Protein AF-A0A844IHV3-F1 (afdb_monomer_lite)

Radius of gyration: 14.12 Å; chains: 1; bounding box: 29×37×35 Å

pLDDT: mean 82.73, std 11.34, range [53.12, 95.5]

Foldseek 3Di:
DDFDADDDPDQQNDWDWDDPDPQKTWTWGSDADPVRFIKTWFFQLVCAVPDPPDLGTDIDGDDPDQRRIWHWDDPDPQWTWTWGSRADPVRFIKTWFFQPVPPPPDHGDSGTDIDGDDPDPRRIDHDDDD

Sequence (130 aa):
MARVGPCRSIQEQQFRQIDDGNGYYRFELKATPPSGVKQCFDIDGTKIGIIANANMARVGPCRPIQEQQFRQINDGNGYYRFELKATPPSGVKQCFDIDGTKIGIIPNANMARVGPCRSIQEQQFKMNPQ

Structure (mmCIF, N/CA/C/O backbone):
data_AF-A0A844IHV3-F1
#
_entry.id   AF-A0A844IHV3-F1
#
loop_
_atom_site.group_PDB
_atom_site.id
_atom_site.type_symbol
_atom_site.label_atom_id
_atom_site.label_alt_id
_atom_site.label_comp_id
_atom_site.label_asym_id
_atom_site.label_entity_id
_atom_site.label_seq_id
_atom_site.pdbx_PDB_ins_code
_atom_site.Cartn_x
_atom_site.Cartn_y
_atom_site.Cartn_z
_atom_site.occupancy
_atom_site.B_iso_or_equiv
_atom_site.auth_seq_id
_atom_site.auth_comp_id
_atom_site.auth_asym_id
_atom_site.auth_atom_id
_atom_site.pdbx_PDB_model_num
ATOM 1 N N . MET A 1 1 ? 8.107 10.598 10.463 1.00 53.12 1 MET A N 1
ATOM 2 C CA . MET A 1 1 ? 8.668 9.340 9.920 1.00 53.12 1 MET A CA 1
ATOM 3 C C . MET A 1 1 ? 7.922 8.185 10.568 1.00 53.12 1 MET A C 1
ATOM 5 O O . MET A 1 1 ? 7.665 8.276 11.765 1.00 53.12 1 MET A O 1
ATOM 9 N N . ALA A 1 2 ? 7.510 7.177 9.795 1.00 59.47 2 ALA A N 1
ATOM 10 C CA . ALA A 1 2 ? 6.771 6.023 10.312 1.00 59.47 2 ALA A CA 1
ATOM 11 C C . ALA A 1 2 ? 7.715 5.007 10.986 1.00 59.47 2 ALA A C 1
ATOM 13 O O . ALA A 1 2 ? 8.771 4.670 10.447 1.00 59.47 2 ALA A O 1
ATOM 14 N N . ARG A 1 3 ? 7.331 4.528 12.173 1.00 65.81 3 ARG A N 1
ATOM 15 C CA . ARG A 1 3 ? 8.100 3.582 12.996 1.00 65.81 3 ARG A CA 1
ATOM 16 C C . ARG A 1 3 ? 7.348 2.261 13.090 1.00 65.81 3 ARG A C 1
ATOM 18 O O . ARG A 1 3 ? 6.126 2.275 13.213 1.00 65.81 3 ARG A O 1
ATOM 25 N N . VAL A 1 4 ? 8.073 1.145 13.070 1.00 69.00 4 VAL A N 1
ATOM 26 C CA . VAL A 1 4 ? 7.494 -0.185 13.308 1.0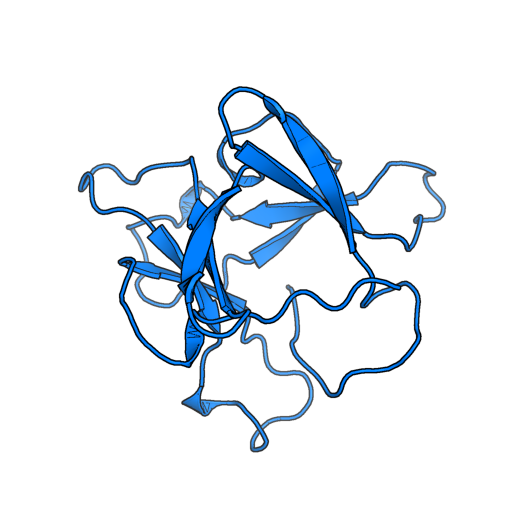0 69.00 4 VAL A CA 1
ATOM 27 C C . VAL A 1 4 ? 7.857 -0.610 14.728 1.00 69.00 4 VAL A C 1
ATOM 29 O O . VAL A 1 4 ? 9.001 -0.481 15.157 1.00 69.00 4 VAL A O 1
ATOM 32 N N . GLY A 1 5 ? 6.865 -1.069 15.481 1.00 71.38 5 GLY A N 1
ATOM 33 C CA . GLY A 1 5 ? 7.017 -1.535 16.855 1.00 71.38 5 GLY A CA 1
ATOM 34 C C . GLY A 1 5 ? 6.084 -2.713 17.126 1.00 71.38 5 GLY A C 1
ATOM 35 O O . GLY A 1 5 ? 5.337 -3.110 16.230 1.00 71.38 5 GLY A O 1
ATOM 36 N N . PRO A 1 6 ? 6.106 -3.283 18.342 1.00 77.94 6 PRO A N 1
ATOM 37 C CA . PRO A 1 6 ? 5.189 -4.358 18.696 1.00 77.94 6 PRO A CA 1
ATOM 38 C C . PRO A 1 6 ? 3.737 -3.910 18.500 1.00 77.94 6 PRO A C 1
ATOM 40 O O . PRO A 1 6 ? 3.392 -2.758 18.791 1.00 77.94 6 PRO A O 1
ATOM 43 N N . CYS A 1 7 ? 2.905 -4.838 18.023 1.00 80.25 7 CYS A N 1
ATOM 44 C CA . CYS A 1 7 ? 1.474 -4.612 17.874 1.00 80.25 7 CYS A CA 1
ATOM 45 C C . CYS A 1 7 ? 0.854 -4.333 19.246 1.00 80.25 7 CYS A C 1
ATOM 47 O O . CYS A 1 7 ? 1.015 -5.100 20.195 1.00 80.25 7 CYS A O 1
ATOM 49 N N . ARG A 1 8 ? 0.139 -3.220 19.338 1.00 83.00 8 ARG A N 1
ATOM 50 C CA . ARG A 1 8 ? -0.645 -2.770 20.481 1.00 83.00 8 ARG A CA 1
ATOM 51 C C . ARG A 1 8 ? -2.032 -2.419 19.961 1.00 83.00 8 ARG A C 1
ATOM 53 O O . ARG A 1 8 ? -2.170 -1.880 18.865 1.00 83.00 8 ARG A O 1
ATOM 60 N N . SER A 1 9 ? -3.064 -2.661 20.759 1.00 84.44 9 SER A N 1
ATOM 61 C CA . SER A 1 9 ? -4.449 -2.320 20.405 1.00 84.44 9 SER A CA 1
ATOM 62 C C . SER A 1 9 ? -4.739 -0.816 20.560 1.00 84.44 9 SER A C 1
ATOM 64 O O . SER A 1 9 ? -5.708 -0.436 21.207 1.00 84.44 9 SER A O 1
ATOM 66 N N . ILE A 1 10 ? -3.890 0.040 19.982 1.00 86.44 10 ILE A N 1
ATOM 67 C CA . ILE A 1 10 ? -3.994 1.508 20.009 1.00 86.44 10 ILE A CA 1
ATOM 68 C C . ILE A 1 10 ? -4.363 2.053 18.625 1.00 86.44 10 ILE A C 1
ATOM 70 O O . ILE A 1 10 ? -4.068 1.429 17.605 1.00 86.44 10 ILE A O 1
ATOM 74 N N . GLN A 1 11 ? -5.014 3.216 18.573 1.00 86.62 11 GLN A N 1
ATOM 75 C CA . GLN A 1 11 ? -5.578 3.759 17.330 1.00 86.62 11 GLN A CA 1
ATOM 76 C C . GLN A 1 11 ? -4.503 4.156 16.305 1.00 86.62 11 GLN A C 1
ATOM 78 O O . GLN A 1 11 ? -4.751 4.123 15.103 1.00 86.62 11 GLN A O 1
ATOM 83 N N . GLU A 1 12 ? -3.298 4.488 16.761 1.00 84.19 12 GLU A N 1
ATOM 84 C CA . GLU A 1 12 ? -2.151 4.899 15.947 1.00 84.19 12 GLU A CA 1
ATOM 85 C C . GLU A 1 12 ? -1.494 3.734 15.188 1.00 84.19 12 GLU A C 1
ATOM 87 O O . GLU A 1 12 ? -0.620 3.955 14.353 1.00 84.19 12 GLU A O 1
ATOM 92 N N . GLN A 1 13 ? -1.896 2.494 15.476 1.00 83.50 13 GLN A N 1
ATOM 93 C CA . GLN A 1 13 ? -1.452 1.291 14.762 1.00 83.50 13 GLN A CA 1
ATOM 94 C C . GLN A 1 13 ? -2.584 0.636 13.959 1.00 83.50 13 GLN A C 1
ATOM 96 O O . GLN A 1 13 ? -2.407 -0.443 13.397 1.00 83.50 13 GLN A O 1
ATOM 101 N N . GLN A 1 14 ? -3.755 1.271 13.921 1.00 88.69 14 GLN A N 1
ATOM 102 C CA . GLN A 1 14 ? -4.947 0.747 13.271 1.00 88.69 14 GLN A CA 1
ATOM 103 C C . GLN A 1 14 ? -5.222 1.551 12.011 1.00 88.69 14 GLN A C 1
ATOM 105 O O . GLN A 1 14 ? -5.283 2.781 12.046 1.00 88.69 14 GLN A O 1
ATOM 110 N N . PHE A 1 15 ? -5.413 0.841 10.905 1.00 89.75 15 PHE A N 1
ATOM 111 C CA . PHE A 1 15 ? -5.677 1.440 9.608 1.00 89.75 15 PHE A CA 1
ATOM 112 C C . PHE A 1 15 ? -6.989 0.910 9.049 1.00 89.75 15 PHE A C 1
ATOM 114 O O . PHE A 1 15 ? -7.282 -0.282 9.135 1.00 89.75 15 PHE A O 1
ATOM 121 N N . ARG A 1 16 ? -7.763 1.805 8.447 1.00 91.88 16 ARG A N 1
ATOM 122 C CA . ARG A 1 16 ? -8.900 1.474 7.603 1.00 91.88 16 ARG A CA 1
ATOM 123 C C . ARG A 1 16 ? -8.451 1.508 6.149 1.00 91.88 16 ARG A C 1
ATOM 125 O O . ARG A 1 16 ? -7.853 2.482 5.697 1.00 91.88 16 ARG A O 1
ATOM 132 N N . GLN A 1 17 ? -8.797 0.467 5.405 1.00 92.75 17 GLN A N 1
ATOM 133 C CA . GLN A 1 17 ? -8.630 0.448 3.958 1.00 92.75 17 GLN A CA 1
ATOM 134 C C . GLN A 1 17 ? -9.754 1.255 3.294 1.00 92.75 17 GLN A C 1
ATOM 136 O O . GLN A 1 17 ? -10.931 1.100 3.625 1.00 92.75 17 GLN A O 1
ATOM 141 N N . ILE A 1 18 ? -9.384 2.144 2.380 1.00 94.38 18 ILE A N 1
ATOM 142 C CA . ILE A 1 18 ? -10.293 2.927 1.545 1.00 94.38 18 ILE A CA 1
ATOM 143 C C . ILE A 1 18 ? -10.085 2.461 0.111 1.00 94.38 18 ILE A C 1
ATOM 145 O O . ILE A 1 18 ? -8.971 2.556 -0.398 1.00 94.38 18 ILE A O 1
ATOM 149 N N . ASP A 1 19 ? -11.139 1.953 -0.519 1.00 94.19 19 ASP A N 1
ATOM 150 C CA . ASP A 1 19 ? -11.132 1.610 -1.941 1.00 94.19 19 ASP A CA 1
ATOM 151 C C . ASP A 1 19 ? -11.159 2.888 -2.789 1.00 94.19 19 ASP A C 1
ATOM 153 O O . ASP A 1 19 ? -12.048 3.727 -2.634 1.00 94.19 19 ASP A O 1
ATOM 157 N N . ASP A 1 20 ? -10.162 3.040 -3.660 1.00 90.69 20 ASP A N 1
ATOM 158 C CA . ASP A 1 20 ? -10.062 4.134 -4.633 1.00 90.69 20 ASP A CA 1
ATOM 159 C C . ASP A 1 20 ? -10.448 3.693 -6.055 1.00 90.69 20 ASP A C 1
ATOM 161 O O . ASP A 1 20 ? -10.299 4.455 -7.017 1.00 90.69 20 ASP A O 1
ATOM 165 N N . GLY A 1 21 ? -10.932 2.461 -6.204 1.00 89.88 21 GLY A N 1
ATOM 166 C CA . GLY A 1 21 ? -11.264 1.841 -7.474 1.00 89.88 21 GLY A CA 1
ATOM 167 C C . GLY A 1 21 ? -10.049 1.253 -8.193 1.00 89.88 21 GLY A C 1
ATOM 168 O O . GLY A 1 21 ? -8.884 1.483 -7.855 1.00 89.88 21 GLY A O 1
ATOM 169 N N . ASN A 1 22 ? -10.327 0.466 -9.235 1.00 88.38 22 ASN A N 1
ATOM 170 C CA . ASN A 1 22 ? -9.318 -0.194 -10.078 1.00 88.38 22 ASN A CA 1
ATOM 171 C C . ASN A 1 22 ? -8.324 -1.083 -9.299 1.00 88.38 22 ASN A C 1
ATOM 173 O O . ASN A 1 22 ? -7.189 -1.276 -9.733 1.00 88.38 22 ASN A O 1
ATOM 177 N N . GLY A 1 23 ? -8.740 -1.618 -8.146 1.00 90.50 23 GLY A N 1
ATOM 178 C CA . GLY A 1 23 ? -7.912 -2.483 -7.302 1.00 90.50 23 GLY A CA 1
ATOM 179 C C . GLY A 1 23 ? -6.829 -1.753 -6.501 1.00 90.50 23 GLY A C 1
ATOM 180 O O . GLY A 1 23 ? -5.889 -2.404 -6.039 1.00 90.50 23 GLY A O 1
ATOM 181 N N . TYR A 1 24 ? -6.942 -0.429 -6.351 1.00 94.38 24 TYR A N 1
ATOM 182 C CA . TYR A 1 24 ? -6.058 0.382 -5.518 1.00 94.38 24 TYR A CA 1
ATOM 183 C C . TYR A 1 24 ? -6.750 0.827 -4.238 1.00 94.38 24 TYR A C 1
ATOM 185 O O . TYR A 1 24 ? -7.935 1.152 -4.228 1.00 94.38 24 TYR A O 1
ATOM 193 N N . TYR A 1 25 ? -5.962 0.910 -3.174 1.00 95.31 25 TYR A N 1
ATOM 194 C CA . TYR A 1 25 ? -6.441 1.268 -1.855 1.00 95.31 25 TYR A CA 1
ATOM 195 C C . TYR A 1 25 ? -5.547 2.303 -1.186 1.00 95.31 25 TYR A C 1
ATOM 197 O O . TYR A 1 25 ? -4.326 2.293 -1.359 1.00 95.31 25 TYR A O 1
ATOM 205 N N . ARG A 1 26 ? -6.159 3.154 -0.366 1.00 94.75 26 ARG A N 1
ATOM 206 C CA . ARG A 1 26 ? -5.480 4.002 0.621 1.00 94.75 26 ARG A CA 1
ATOM 207 C C . ARG A 1 26 ? -5.642 3.409 2.012 1.00 94.75 26 ARG A C 1
ATOM 209 O O . ARG A 1 26 ? -6.675 2.820 2.325 1.00 94.75 26 ARG A O 1
ATOM 216 N N . PHE A 1 27 ? -4.647 3.615 2.867 1.00 93.12 27 PHE A N 1
ATOM 217 C CA . PHE A 1 27 ? -4.699 3.208 4.272 1.00 93.12 27 PHE A CA 1
ATOM 218 C C . PHE A 1 27 ? -4.855 4.445 5.154 1.00 93.12 27 PHE A C 1
ATOM 220 O O . PHE A 1 27 ? -3.890 5.173 5.384 1.00 93.12 27 PHE A O 1
ATOM 227 N N . GLU A 1 28 ? -6.076 4.694 5.624 1.00 92.56 28 GLU A N 1
ATOM 228 C CA . GLU A 1 28 ? -6.403 5.774 6.557 1.00 92.56 28 GLU A CA 1
ATOM 229 C C . GLU A 1 28 ? -6.100 5.337 7.989 1.00 92.56 28 GLU A C 1
ATOM 231 O O . GLU A 1 28 ? -6.538 4.280 8.434 1.00 92.56 28 GLU A O 1
ATOM 236 N N . LEU A 1 29 ? -5.372 6.160 8.732 1.00 90.62 29 LEU A N 1
ATOM 237 C CA . LEU A 1 29 ? -5.128 5.968 10.150 1.00 90.62 29 LEU A CA 1
ATOM 238 C C . LEU A 1 29 ? -6.431 6.165 10.936 1.00 90.62 29 LEU A C 1
ATOM 240 O O . LEU A 1 29 ? -7.124 7.169 10.768 1.00 90.62 29 LEU A O 1
ATOM 244 N N . LYS A 1 30 ? -6.744 5.236 11.843 1.00 88.44 30 LYS A N 1
ATOM 245 C CA . LYS A 1 30 ? -7.925 5.347 12.710 1.00 88.44 30 LYS A CA 1
ATOM 246 C C . LYS A 1 30 ? -7.817 6.536 13.666 1.00 88.44 30 LYS A C 1
ATOM 248 O O . LYS A 1 30 ? -8.816 7.212 13.921 1.00 88.44 30 LYS A O 1
ATOM 253 N N . ALA A 1 31 ? -6.615 6.799 14.182 1.00 86.31 31 ALA A N 1
ATOM 254 C CA . ALA A 1 31 ? -6.349 7.973 15.002 1.00 86.31 31 ALA A CA 1
ATOM 255 C C . ALA A 1 31 ? -6.655 9.255 14.212 1.00 86.31 31 ALA A C 1
ATOM 257 O O . ALA A 1 31 ? -6.141 9.473 13.115 1.00 86.31 31 ALA A O 1
ATOM 258 N N . THR A 1 32 ? -7.497 10.115 14.785 1.00 82.44 32 THR A N 1
ATOM 259 C CA . THR A 1 32 ? -7.853 11.404 14.185 1.00 82.44 32 THR A CA 1
ATOM 260 C C . THR A 1 32 ? -7.093 12.515 14.915 1.00 82.44 32 THR A C 1
ATOM 262 O O . THR A 1 32 ? -7.234 12.634 16.132 1.00 82.44 32 THR A O 1
ATOM 265 N N . PRO A 1 33 ? -6.271 13.320 14.219 1.00 82.19 33 PRO A N 1
ATOM 266 C CA . PRO A 1 33 ? -5.558 14.427 14.848 1.00 82.19 33 PRO A CA 1
ATOM 267 C C . PRO A 1 33 ? -6.530 15.536 15.293 1.00 82.19 33 PRO A C 1
ATOM 269 O O . PRO A 1 33 ? -7.634 15.626 14.753 1.00 82.19 33 PRO A O 1
ATOM 272 N N . PRO A 1 34 ? -6.112 16.450 16.195 1.00 84.31 34 PRO A N 1
ATOM 273 C CA . PRO A 1 34 ? -6.951 17.564 16.655 1.00 84.31 34 PRO A CA 1
ATOM 274 C C . PRO A 1 34 ? -7.480 18.466 15.533 1.00 84.31 34 PRO A C 1
ATOM 276 O O . PRO A 1 34 ? -8.529 19.080 15.675 1.00 84.31 34 PRO A O 1
ATOM 279 N N . SER A 1 35 ? -6.779 18.526 14.398 1.00 87.06 35 SER A N 1
ATOM 280 C CA . SER A 1 35 ? -7.220 19.268 13.213 1.00 87.06 35 SER A CA 1
ATOM 281 C C . SER A 1 35 ? -8.444 18.659 12.516 1.00 87.06 35 SER A C 1
ATOM 283 O O . SER A 1 35 ? -8.971 19.269 11.592 1.00 87.06 35 SER A O 1
ATOM 285 N N . GLY A 1 36 ? -8.860 17.439 12.878 1.00 87.44 36 GLY A N 1
ATOM 286 C CA . GLY A 1 36 ? -9.961 16.704 12.245 1.00 87.44 36 GLY A CA 1
ATOM 287 C C . GLY A 1 36 ? -9.639 16.140 10.854 1.00 87.44 36 GLY A C 1
ATOM 288 O O . GLY A 1 36 ? -10.398 15.330 10.322 1.00 87.44 36 GLY A O 1
ATOM 289 N N . VAL A 1 37 ? -8.502 16.519 10.263 1.00 89.19 37 VAL A N 1
ATOM 290 C CA . VAL A 1 37 ? -8.092 16.084 8.924 1.00 89.19 37 VAL A CA 1
ATOM 291 C C . VAL A 1 37 ? -7.687 14.614 8.951 1.00 89.19 37 VAL A C 1
ATOM 293 O O . VAL A 1 37 ? -6.732 14.244 9.637 1.00 89.19 37 VAL A O 1
ATOM 296 N N . LYS A 1 38 ? -8.366 13.785 8.149 1.00 92.00 38 LYS A N 1
ATOM 297 C CA . LYS A 1 38 ? -8.031 12.367 7.989 1.00 92.00 38 LYS A CA 1
ATOM 298 C C . LYS A 1 38 ? -6.616 12.187 7.461 1.00 92.00 38 LYS A C 1
ATOM 300 O O . LYS A 1 38 ? -6.170 12.900 6.559 1.00 92.00 38 LYS A O 1
ATOM 305 N N . GLN A 1 39 ? -5.919 11.240 8.067 1.00 91.69 39 GLN A N 1
ATOM 306 C CA . GLN A 1 39 ? -4.512 10.987 7.835 1.00 91.69 39 GLN A CA 1
ATOM 307 C C . GLN A 1 39 ? -4.352 9.637 7.149 1.00 91.69 39 GLN A C 1
ATOM 309 O O . GLN A 1 39 ? -4.887 8.646 7.627 1.00 91.69 39 GLN A O 1
ATOM 314 N N . CYS A 1 40 ? -3.620 9.596 6.047 1.00 91.19 40 CYS A N 1
ATOM 315 C CA . CYS A 1 40 ? -3.338 8.387 5.295 1.00 91.19 40 CYS A CA 1
ATOM 316 C C . CYS A 1 40 ? -1.845 8.097 5.298 1.00 91.19 40 CYS 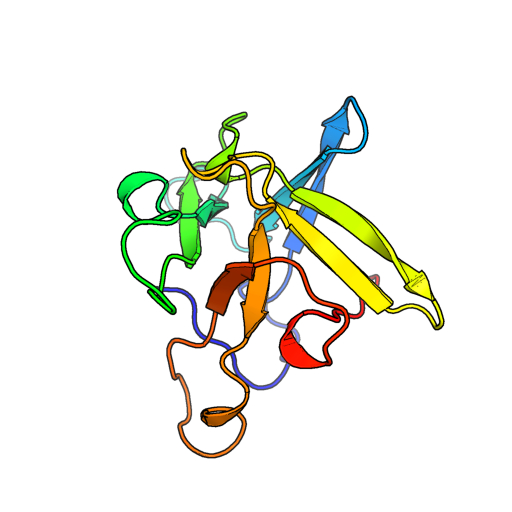A C 1
ATOM 318 O O . CYS A 1 40 ? -1.007 8.992 5.451 1.00 91.19 40 CYS A O 1
ATOM 320 N N . PHE A 1 41 ? -1.526 6.823 5.109 1.00 88.75 41 PHE A N 1
ATOM 321 C CA . PHE A 1 41 ? -0.178 6.399 4.793 1.00 88.75 41 PHE A CA 1
ATOM 322 C C . PHE A 1 41 ? 0.272 7.028 3.467 1.00 88.75 41 PHE A C 1
ATOM 324 O O . PHE A 1 41 ? -0.453 6.977 2.474 1.00 88.75 41 PHE A O 1
ATOM 331 N N . ASP A 1 42 ? 1.447 7.651 3.477 1.00 88.25 42 ASP A N 1
ATOM 332 C CA . ASP A 1 42 ? 1.954 8.484 2.390 1.00 88.25 42 ASP A CA 1
ATOM 333 C C . ASP A 1 42 ? 3.425 8.182 2.114 1.00 88.25 42 ASP A C 1
ATOM 335 O O . ASP A 1 42 ? 4.233 8.048 3.039 1.00 88.25 42 ASP A O 1
ATOM 339 N N . ILE A 1 43 ? 3.773 8.092 0.834 1.00 85.75 43 ILE A N 1
ATOM 340 C CA . ILE A 1 43 ? 5.143 7.906 0.375 1.00 85.75 43 ILE A CA 1
ATOM 341 C C . ILE A 1 43 ? 5.686 9.237 -0.130 1.00 85.75 43 ILE A C 1
ATOM 343 O O . ILE A 1 43 ? 5.070 9.941 -0.921 1.00 85.75 43 ILE A O 1
ATOM 347 N N . ASP A 1 44 ? 6.890 9.592 0.301 1.00 81.94 44 ASP A N 1
ATOM 348 C CA . ASP A 1 44 ? 7.596 10.737 -0.259 1.00 81.94 44 ASP A CA 1
ATOM 349 C C . ASP A 1 44 ? 8.002 10.469 -1.720 1.00 81.94 44 ASP A C 1
ATOM 351 O O . ASP A 1 44 ? 9.073 9.921 -1.991 1.00 81.94 44 ASP A O 1
ATOM 355 N N . GLY A 1 45 ? 7.130 10.858 -2.658 1.00 69.00 45 GLY A N 1
ATOM 356 C CA . GLY A 1 45 ? 7.283 10.654 -4.102 1.00 69.00 45 GLY A CA 1
ATOM 357 C C . GLY A 1 45 ? 8.617 11.137 -4.672 1.00 69.00 45 GLY A C 1
ATOM 358 O O . GLY A 1 45 ? 9.181 10.509 -5.565 1.00 69.00 45 GLY A O 1
ATOM 359 N N . THR A 1 46 ? 9.185 12.194 -4.082 1.00 71.19 46 THR A N 1
ATOM 360 C CA . THR A 1 46 ? 10.465 12.791 -4.500 1.00 71.19 46 THR A CA 1
ATOM 361 C C . THR A 1 46 ? 11.666 11.866 -4.329 1.00 71.19 46 THR A C 1
ATOM 363 O O . THR A 1 46 ? 12.730 12.138 -4.871 1.00 71.19 46 THR A O 1
ATOM 366 N N . LYS A 1 47 ? 11.524 10.775 -3.573 1.00 70.25 47 LYS A N 1
ATOM 367 C CA . LYS A 1 47 ? 12.617 9.844 -3.273 1.00 70.25 47 LYS A CA 1
ATOM 368 C C . LYS A 1 47 ? 12.479 8.508 -4.005 1.00 70.25 47 LYS A C 1
ATOM 370 O O . LYS A 1 47 ? 13.407 7.700 -3.950 1.00 70.25 47 LYS A O 1
ATOM 375 N N . ILE A 1 48 ? 11.357 8.271 -4.698 1.00 71.94 48 ILE A N 1
ATOM 376 C CA . ILE A 1 48 ? 11.068 6.990 -5.359 1.00 71.94 48 ILE A CA 1
ATOM 377 C C . ILE A 1 48 ? 12.082 6.760 -6.479 1.00 71.94 48 ILE A C 1
ATOM 379 O O . ILE A 1 48 ? 12.153 7.517 -7.440 1.00 71.94 48 ILE A O 1
ATOM 383 N N . GLY A 1 49 ? 12.882 5.699 -6.349 1.00 63.75 49 GLY A N 1
ATOM 384 C CA . GLY A 1 49 ? 13.898 5.328 -7.337 1.00 63.75 49 GLY A CA 1
ATOM 385 C C . GLY A 1 49 ? 15.135 6.233 -7.374 1.00 63.75 49 GLY A C 1
ATOM 386 O O . GLY A 1 49 ? 16.031 5.962 -8.165 1.00 63.75 49 GLY A O 1
ATOM 387 N N . ILE A 1 50 ? 15.209 7.265 -6.523 1.00 67.25 50 ILE A N 1
ATOM 388 C CA . ILE A 1 50 ? 16.369 8.168 -6.426 1.00 67.25 50 ILE A CA 1
ATOM 389 C C . ILE A 1 50 ? 17.316 7.710 -5.315 1.00 67.25 50 ILE A C 1
ATOM 391 O O . ILE A 1 50 ? 18.530 7.700 -5.494 1.00 67.25 50 ILE A O 1
ATOM 395 N N . ILE A 1 51 ? 16.766 7.309 -4.164 1.00 62.56 51 ILE A N 1
ATOM 396 C CA . ILE A 1 51 ? 17.555 6.896 -3.001 1.00 62.56 51 ILE A CA 1
ATOM 397 C C . ILE A 1 51 ? 17.150 5.476 -2.611 1.00 62.56 51 ILE A C 1
ATOM 399 O O . ILE A 1 51 ? 16.043 5.243 -2.122 1.00 62.56 51 ILE A O 1
ATOM 403 N N . ALA A 1 52 ? 18.059 4.519 -2.803 1.00 63.41 52 ALA A N 1
ATOM 404 C CA . ALA A 1 52 ? 17.849 3.149 -2.352 1.00 63.41 52 ALA A CA 1
ATOM 405 C C . ALA A 1 52 ? 17.664 3.111 -0.825 1.00 63.41 52 ALA A C 1
ATOM 407 O O . ALA A 1 52 ? 18.423 3.733 -0.083 1.00 63.41 52 ALA A O 1
ATOM 408 N N . ASN A 1 53 ? 16.665 2.360 -0.354 1.00 59.44 53 ASN A N 1
ATOM 409 C CA . ASN A 1 53 ? 16.377 2.151 1.070 1.00 59.44 53 ASN A CA 1
ATOM 410 C C . ASN A 1 53 ? 16.065 3.430 1.873 1.00 59.44 53 ASN A C 1
ATOM 412 O O . ASN A 1 53 ? 16.205 3.435 3.099 1.00 59.44 53 ASN A O 1
ATOM 416 N N . ALA A 1 54 ? 15.634 4.515 1.221 1.00 62.06 54 ALA A N 1
ATOM 417 C CA . ALA A 1 54 ? 15.214 5.708 1.942 1.00 62.06 54 ALA A CA 1
ATOM 418 C C . ALA A 1 54 ? 13.952 5.443 2.776 1.00 62.06 54 ALA A C 1
ATOM 420 O O . ALA A 1 54 ? 12.988 4.821 2.329 1.00 62.06 54 ALA A O 1
ATOM 421 N N . ASN A 1 55 ? 13.932 5.998 3.989 1.00 66.38 55 ASN A N 1
ATOM 422 C CA . ASN A 1 55 ? 12.708 6.100 4.775 1.00 66.38 55 ASN A CA 1
ATOM 423 C C . ASN A 1 55 ? 11.778 7.103 4.088 1.00 66.38 55 ASN A C 1
ATOM 425 O O . ASN A 1 55 ? 11.954 8.318 4.203 1.00 66.38 55 ASN A O 1
ATOM 429 N N . MET A 1 56 ? 10.818 6.5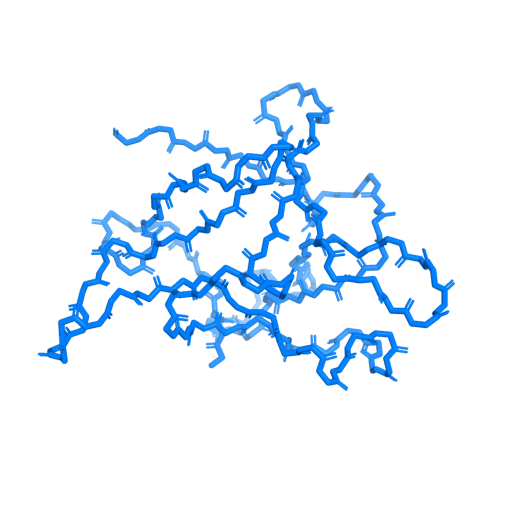78 3.337 1.00 72.81 56 MET A N 1
ATOM 430 C CA . MET A 1 56 ? 9.894 7.373 2.526 1.00 72.81 56 MET A CA 1
ATOM 431 C C . MET A 1 56 ? 8.471 7.333 3.067 1.00 72.81 56 MET A C 1
ATOM 433 O O . MET A 1 56 ? 7.658 8.169 2.690 1.00 72.81 56 MET A O 1
ATOM 437 N N . ALA A 1 57 ? 8.195 6.402 3.978 1.00 76.50 57 ALA A N 1
ATOM 438 C CA . ALA A 1 57 ? 6.908 6.257 4.624 1.00 76.50 57 ALA A CA 1
ATOM 439 C C . ALA A 1 57 ? 6.679 7.344 5.681 1.00 76.50 57 ALA A C 1
ATOM 441 O O . ALA A 1 57 ? 7.432 7.507 6.656 1.00 76.50 57 ALA A O 1
ATOM 442 N N . ARG A 1 58 ? 5.584 8.070 5.507 1.00 82.56 58 ARG A N 1
ATOM 443 C CA . ARG A 1 58 ? 5.062 9.048 6.451 1.00 82.56 58 ARG A CA 1
ATOM 444 C C . ARG A 1 58 ? 3.548 8.908 6.543 1.00 82.56 58 ARG A C 1
ATOM 446 O O . ARG A 1 58 ? 2.931 8.074 5.891 1.00 82.56 58 ARG A O 1
ATOM 453 N N . VAL A 1 59 ? 2.974 9.722 7.409 1.00 84.31 59 VAL A N 1
ATOM 454 C CA . VAL A 1 59 ? 1.534 9.904 7.499 1.00 84.31 59 VAL A CA 1
ATOM 455 C C . VAL A 1 59 ? 1.269 11.355 7.124 1.00 84.31 59 VAL A C 1
ATOM 457 O O . VAL A 1 59 ? 1.987 12.245 7.587 1.00 84.31 59 VAL A O 1
ATOM 460 N N . GLY A 1 60 ? 0.296 11.582 6.254 1.00 87.69 60 GLY A N 1
ATOM 461 C CA . GLY A 1 60 ? -0.097 12.916 5.814 1.00 87.69 60 GLY A CA 1
ATOM 462 C C . GLY A 1 60 ? -1.586 12.980 5.490 1.00 87.69 60 GLY A C 1
ATOM 463 O O . GLY A 1 60 ? -2.273 11.964 5.575 1.00 87.69 60 GLY A O 1
ATOM 464 N N . PRO A 1 61 ? -2.116 14.153 5.106 1.00 91.81 61 PRO A N 1
ATOM 465 C CA . PRO A 1 61 ? -3.522 14.287 4.745 1.00 91.81 61 PRO A CA 1
ATOM 466 C C . PRO A 1 61 ? -3.925 13.285 3.660 1.00 91.81 61 PRO A C 1
ATOM 468 O O . PRO A 1 61 ? -3.234 13.163 2.645 1.00 91.81 61 PRO A O 1
ATOM 471 N N . CYS A 1 62 ? -5.055 12.608 3.856 1.00 92.06 62 CYS A N 1
ATOM 472 C CA . CYS A 1 62 ? -5.608 11.691 2.866 1.00 92.06 62 CYS A CA 1
ATOM 473 C C . CYS A 1 62 ? -5.948 12.427 1.568 1.00 92.06 62 CYS A C 1
ATOM 475 O O . CYS A 1 62 ? -6.778 13.337 1.555 1.00 92.06 62 CYS A O 1
ATOM 477 N N . ARG A 1 63 ? -5.332 12.016 0.458 1.00 93.19 63 ARG A N 1
ATOM 478 C CA . ARG A 1 63 ? -5.556 12.574 -0.882 1.00 93.19 63 ARG A CA 1
ATOM 479 C C . ARG A 1 63 ? -5.563 11.442 -1.913 1.00 93.19 63 ARG A C 1
ATOM 481 O O . ARG A 1 63 ? -4.854 10.462 -1.711 1.00 93.19 63 ARG A O 1
ATOM 488 N N . PRO A 1 64 ? -6.329 11.541 -3.011 1.00 91.00 64 PRO A N 1
ATOM 489 C CA . PRO A 1 64 ? -6.344 10.528 -4.068 1.00 91.00 64 PRO A CA 1
ATOM 490 C C . PRO A 1 64 ? -5.120 10.675 -4.996 1.00 91.00 64 PRO A C 1
ATOM 492 O O . PRO A 1 64 ? -5.257 10.865 -6.201 1.00 91.00 64 PRO A O 1
ATOM 495 N N . ILE A 1 65 ? -3.916 10.655 -4.419 1.00 92.06 65 ILE A N 1
ATOM 496 C CA . ILE A 1 65 ? -2.637 10.759 -5.137 1.00 92.06 65 ILE A CA 1
ATOM 497 C C . ILE A 1 65 ? -1.960 9.391 -5.221 1.00 92.06 65 ILE A C 1
ATOM 499 O O . ILE A 1 65 ? -2.189 8.520 -4.380 1.00 92.06 65 ILE A O 1
ATOM 503 N N . GLN A 1 66 ? -1.115 9.193 -6.231 1.00 92.31 66 GLN A N 1
ATOM 504 C CA . GLN A 1 66 ? -0.512 7.887 -6.512 1.00 92.31 66 GLN A CA 1
ATOM 505 C C . GLN A 1 66 ? 0.421 7.410 -5.388 1.00 92.31 66 GLN A C 1
ATOM 507 O O . GLN A 1 66 ? 0.575 6.210 -5.181 1.00 92.31 66 GLN A O 1
ATOM 512 N N . GLU A 1 67 ? 1.003 8.341 -4.640 1.00 91.00 67 GLU A N 1
ATOM 513 C CA . GLU A 1 67 ? 1.910 8.111 -3.516 1.00 91.00 67 GLU A CA 1
ATOM 514 C C . GLU A 1 67 ? 1.215 7.553 -2.262 1.00 91.00 67 GLU A C 1
ATOM 516 O O . GLU A 1 67 ? 1.885 7.081 -1.344 1.00 91.00 67 GLU A O 1
ATOM 521 N N . GLN A 1 68 ? -0.119 7.587 -2.221 1.00 92.94 68 GLN A N 1
ATOM 522 C CA . GLN A 1 68 ? -0.931 7.009 -1.143 1.00 92.94 68 GLN A CA 1
ATOM 523 C C . GLN A 1 68 ? -1.690 5.755 -1.592 1.00 92.94 68 GLN A C 1
ATOM 525 O O . GLN A 1 68 ? -2.351 5.111 -0.780 1.00 92.94 68 GLN A O 1
ATOM 530 N N . GLN A 1 69 ? -1.625 5.415 -2.881 1.00 94.62 69 GLN A N 1
ATOM 531 C CA . GLN A 1 69 ? -2.419 4.350 -3.482 1.00 94.62 69 GLN A CA 1
ATOM 532 C C . GLN A 1 69 ? -1.597 3.080 -3.645 1.00 94.62 69 GLN A C 1
ATOM 534 O O . GLN A 1 69 ? -0.558 3.080 -4.304 1.00 94.62 69 GLN A O 1
ATOM 539 N N . PHE A 1 70 ? -2.112 1.981 -3.103 1.00 94.25 70 PHE A N 1
ATOM 540 C CA . PHE A 1 70 ? -1.455 0.684 -3.121 1.00 94.25 70 PHE A CA 1
ATOM 541 C C . PHE A 1 70 ? -2.358 -0.376 -3.730 1.00 94.25 70 PHE A C 1
ATOM 543 O O . PHE A 1 70 ? -3.521 -0.512 -3.355 1.00 94.25 70 PHE A O 1
ATOM 550 N N . ARG A 1 71 ? -1.811 -1.163 -4.649 1.00 95.50 71 ARG A N 1
ATOM 551 C CA . ARG A 1 71 ? -2.425 -2.398 -5.111 1.00 95.50 71 ARG A CA 1
ATOM 552 C C . ARG A 1 71 ? -2.069 -3.517 -4.143 1.00 95.50 71 ARG A C 1
ATOM 554 O O . ARG A 1 71 ? -0.898 -3.742 -3.845 1.00 95.50 71 ARG A O 1
ATOM 561 N N . GLN A 1 72 ? -3.083 -4.237 -3.686 1.00 93.44 72 GLN A N 1
ATOM 562 C CA . GLN A 1 72 ? -2.906 -5.420 -2.854 1.00 93.44 72 GLN A CA 1
ATOM 563 C C . GLN A 1 72 ? -2.656 -6.640 -3.748 1.00 93.44 72 GLN A C 1
ATOM 565 O O . GLN A 1 72 ? -3.467 -6.968 -4.614 1.00 93.44 72 GLN A O 1
ATOM 570 N N . ILE A 1 73 ? -1.523 -7.302 -3.543 1.00 94.06 73 ILE A N 1
ATOM 571 C CA . ILE A 1 73 ? -1.116 -8.520 -4.244 1.00 94.06 73 ILE A CA 1
ATOM 572 C C . ILE A 1 73 ? -1.198 -9.664 -3.237 1.00 94.06 73 ILE A C 1
ATOM 574 O O . ILE A 1 73 ? -0.559 -9.604 -2.191 1.00 94.06 73 ILE A O 1
ATOM 578 N N . ASN A 1 74 ? -2.005 -10.683 -3.528 1.00 92.06 74 ASN A N 1
ATOM 579 C CA . ASN A 1 74 ? -2.107 -11.875 -2.689 1.00 92.06 74 ASN A CA 1
ATOM 580 C C . ASN A 1 74 ? -0.906 -12.793 -2.951 1.00 92.06 74 ASN A C 1
ATOM 582 O O . ASN A 1 74 ? -0.755 -13.295 -4.063 1.00 92.06 74 ASN A O 1
ATOM 586 N N . ASP A 1 75 ? -0.083 -13.009 -1.928 1.00 90.56 7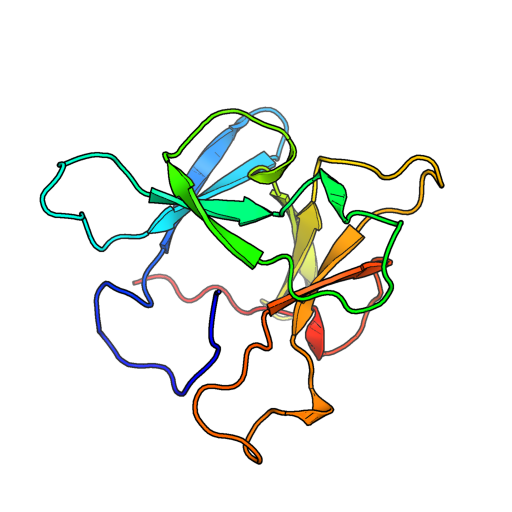5 ASP A N 1
ATOM 587 C CA . ASP A 1 75 ? 1.091 -13.890 -1.983 1.00 90.56 75 ASP A CA 1
ATOM 588 C C . ASP A 1 75 ? 0.784 -15.319 -1.500 1.00 90.56 75 ASP A C 1
ATOM 590 O O . ASP A 1 75 ? 1.669 -16.171 -1.440 1.00 90.56 75 ASP A O 1
ATOM 594 N N . GLY A 1 76 ? -0.477 -15.602 -1.166 1.00 89.31 76 GLY A N 1
ATOM 595 C CA . GLY A 1 76 ? -0.913 -16.861 -0.578 1.00 89.31 76 GLY A CA 1
ATOM 596 C C . GLY A 1 76 ? -0.794 -16.873 0.948 1.00 89.31 76 GLY A C 1
ATOM 597 O O . GLY A 1 76 ? -0.264 -15.957 1.574 1.00 89.31 76 GLY A O 1
ATOM 598 N N . ASN A 1 77 ? -1.345 -17.917 1.576 1.00 87.62 77 ASN A N 1
ATOM 599 C CA . ASN A 1 77 ? -1.284 -18.146 3.029 1.00 87.62 77 ASN A CA 1
ATOM 600 C C . ASN A 1 77 ? -1.775 -16.971 3.905 1.00 87.62 77 ASN A C 1
ATOM 602 O O . ASN A 1 77 ? -1.396 -16.852 5.069 1.00 87.62 77 ASN A O 1
ATOM 606 N N . GLY A 1 78 ? -2.628 -16.098 3.357 1.00 89.44 78 GLY A N 1
ATOM 607 C CA . GLY A 1 78 ? -3.149 -14.919 4.054 1.00 89.44 78 GLY A CA 1
ATOM 608 C C . GLY A 1 78 ? -2.172 -13.740 4.150 1.00 89.44 78 GLY A C 1
ATOM 609 O O . GLY A 1 78 ? -2.436 -12.813 4.919 1.00 89.44 78 GLY A O 1
ATOM 610 N N . TYR A 1 79 ? -1.072 -13.765 3.392 1.00 92.12 79 TYR A N 1
ATOM 611 C CA . TYR A 1 79 ? -0.115 -12.666 3.286 1.00 92.12 79 TYR A CA 1
ATOM 612 C C . TYR A 1 79 ? -0.311 -11.873 1.994 1.00 92.12 79 TYR A C 1
ATOM 614 O O . TYR A 1 79 ? -0.698 -12.406 0.951 1.00 92.12 79 TYR A O 1
ATOM 622 N N . TYR A 1 80 ? -0.010 -10.581 2.075 1.00 93.56 80 TYR A N 1
ATOM 623 C CA . TYR A 1 80 ? -0.158 -9.639 0.980 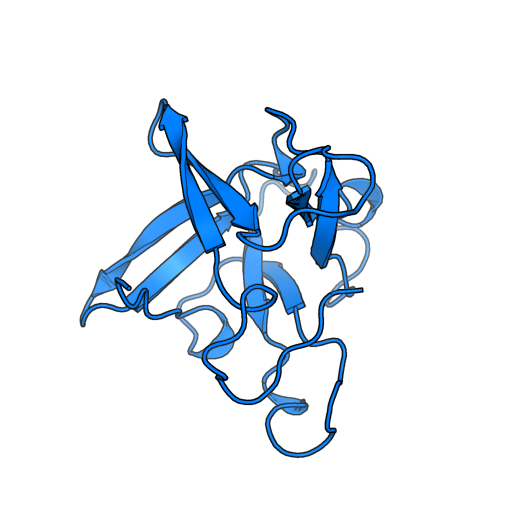1.00 93.56 80 TYR A CA 1
ATOM 624 C C . TYR A 1 80 ? 1.088 -8.781 0.811 1.00 93.56 80 TYR A C 1
ATOM 626 O O . TYR A 1 80 ? 1.702 -8.365 1.792 1.00 93.56 80 TYR A O 1
ATOM 634 N N . ARG A 1 81 ? 1.398 -8.450 -0.440 1.00 94.56 81 ARG A N 1
ATOM 635 C CA . ARG A 1 81 ? 2.289 -7.347 -0.802 1.00 94.56 81 ARG A CA 1
ATOM 636 C C . ARG A 1 81 ? 1.470 -6.127 -1.187 1.00 94.56 81 ARG A C 1
ATOM 638 O O . ARG A 1 81 ? 0.391 -6.250 -1.767 1.00 94.56 81 ARG A O 1
ATOM 645 N N . PHE A 1 82 ? 2.006 -4.947 -0.904 1.00 93.44 82 PHE A N 1
ATOM 646 C CA . PHE A 1 82 ? 1.382 -3.677 -1.264 1.00 93.44 82 PHE A CA 1
ATOM 647 C C . PHE A 1 82 ? 2.251 -2.953 -2.288 1.00 93.44 82 PHE A C 1
ATOM 649 O O . PHE A 1 82 ? 3.261 -2.353 -1.929 1.00 93.44 82 PHE A O 1
ATOM 656 N N . GLU A 1 83 ? 1.870 -3.027 -3.562 1.00 93.56 83 GLU A N 1
ATOM 657 C CA . GLU A 1 83 ? 2.542 -2.328 -4.662 1.00 93.56 83 GLU A CA 1
ATOM 658 C C . GLU A 1 83 ? 2.061 -0.877 -4.727 1.00 93.56 83 GLU A C 1
ATOM 660 O O . GLU A 1 83 ? 0.872 -0.616 -4.885 1.00 93.56 83 GLU A O 1
ATOM 665 N N . LEU A 1 84 ? 2.980 0.077 -4.645 1.00 92.25 84 LEU A N 1
ATOM 666 C CA . LEU A 1 84 ? 2.708 1.498 -4.803 1.00 92.25 84 LEU A CA 1
ATOM 667 C C . LEU A 1 84 ? 2.305 1.814 -6.250 1.00 92.25 84 LEU A C 1
ATOM 669 O O . LEU A 1 84 ? 2.958 1.385 -7.203 1.00 92.25 84 LEU A O 1
ATOM 673 N N . LYS A 1 85 ? 1.251 2.616 -6.425 1.00 92.38 85 LYS A N 1
ATOM 674 C CA . LYS A 1 85 ? 0.803 3.065 -7.748 1.00 92.38 85 LYS A CA 1
ATOM 675 C C . LYS A 1 85 ? 1.824 3.985 -8.413 1.00 92.38 85 LYS A C 1
ATOM 677 O O . LYS A 1 85 ? 2.085 3.843 -9.610 1.00 92.38 85 LYS A O 1
ATOM 682 N N . ALA A 1 86 ? 2.399 4.908 -7.640 1.00 88.38 86 ALA A N 1
ATOM 683 C CA . ALA A 1 86 ? 3.469 5.776 -8.111 1.00 88.38 86 ALA A CA 1
ATOM 684 C C . ALA A 1 86 ? 4.652 4.924 -8.594 1.00 88.38 86 ALA A C 1
ATOM 686 O O . ALA A 1 86 ? 5.203 4.107 -7.854 1.00 88.38 86 ALA A O 1
ATOM 687 N N . THR A 1 87 ? 5.021 5.106 -9.860 1.00 82.56 87 THR A N 1
ATOM 688 C CA . THR A 1 87 ? 6.086 4.337 -10.509 1.00 82.56 87 THR A CA 1
ATOM 689 C C . THR A 1 87 ? 7.292 5.255 -10.743 1.00 82.56 87 THR A C 1
ATOM 691 O O . THR A 1 87 ? 7.113 6.337 -11.302 1.00 82.56 87 THR A O 1
ATOM 694 N N . PRO A 1 88 ? 8.513 4.867 -10.327 1.00 81.69 88 PRO A N 1
ATOM 695 C CA . PRO A 1 88 ? 9.713 5.650 -10.606 1.00 81.69 88 PRO A CA 1
ATOM 696 C C . PRO A 1 88 ? 10.015 5.713 -12.110 1.00 81.69 88 PRO A C 1
ATOM 698 O O . PRO A 1 88 ? 9.568 4.839 -12.857 1.00 81.69 88 PRO A O 1
ATOM 701 N N . PRO A 1 89 ? 10.873 6.651 -12.556 1.00 79.62 89 PRO A N 1
ATOM 702 C CA . PRO A 1 89 ? 11.313 6.731 -13.953 1.00 79.62 89 PRO A CA 1
ATOM 703 C C . PRO A 1 89 ? 11.915 5.430 -14.504 1.00 79.62 89 PRO A C 1
ATOM 705 O O . PRO A 1 89 ? 11.827 5.168 -15.697 1.00 79.62 89 PRO A O 1
ATOM 708 N N . SER A 1 90 ? 12.492 4.585 -13.643 1.00 83.25 90 SER A N 1
ATOM 709 C CA . SER A 1 90 ? 13.027 3.274 -14.030 1.00 83.25 90 SER A CA 1
ATOM 710 C C . SER A 1 90 ? 11.957 2.254 -14.443 1.00 83.25 90 SER A C 1
ATOM 712 O O . SER A 1 90 ? 12.305 1.176 -14.915 1.00 83.25 90 SER A O 1
ATOM 714 N N . GLY A 1 91 ? 10.670 2.532 -14.210 1.00 85.06 91 GLY A N 1
ATOM 715 C CA . GLY A 1 91 ? 9.559 1.618 -14.495 1.00 85.06 91 GLY A CA 1
ATOM 716 C C . GLY A 1 91 ? 9.431 0.441 -13.519 1.00 85.06 91 GLY A C 1
ATOM 717 O O . GLY A 1 91 ? 8.437 -0.285 -13.553 1.00 85.06 91 GLY A O 1
ATOM 718 N N . VAL A 1 92 ? 10.401 0.250 -12.620 1.00 86.69 92 VAL A N 1
ATOM 719 C CA . VAL A 1 92 ? 10.405 -0.853 -11.653 1.00 86.69 92 VAL A CA 1
ATOM 720 C C . VAL A 1 92 ? 9.324 -0.630 -10.599 1.00 86.69 92 VAL A C 1
ATOM 722 O O . VAL A 1 92 ? 9.349 0.369 -9.876 1.00 86.69 92 VAL A O 1
ATOM 725 N N . LYS A 1 93 ? 8.410 -1.597 -10.461 1.00 90.19 93 LYS A N 1
ATOM 726 C CA . LYS A 1 93 ? 7.357 -1.582 -9.436 1.00 90.19 93 LYS A CA 1
ATOM 727 C C . LYS A 1 93 ? 7.943 -1.544 -8.031 1.00 90.19 93 LYS A C 1
ATOM 729 O O . LYS A 1 93 ? 8.898 -2.262 -7.728 1.00 90.19 93 LYS A O 1
ATOM 734 N N . GLN A 1 94 ? 7.365 -0.690 -7.194 1.00 89.06 94 GLN A N 1
ATOM 735 C CA . GLN A 1 94 ? 7.804 -0.480 -5.821 1.00 89.06 94 GLN A CA 1
ATOM 736 C C . GLN A 1 94 ? 6.770 -1.059 -4.868 1.00 89.06 94 GLN A C 1
ATOM 738 O O . GLN A 1 94 ? 5.585 -0.783 -5.012 1.00 89.06 94 GLN A O 1
ATOM 743 N N . CYS A 1 95 ? 7.213 -1.842 -3.897 1.00 90.69 95 CYS A N 1
ATOM 744 C CA . CYS A 1 95 ? 6.373 -2.423 -2.867 1.00 90.69 95 CYS A CA 1
ATOM 745 C C . CYS A 1 95 ? 6.729 -1.831 -1.510 1.00 90.69 95 CYS A C 1
ATOM 747 O O . CYS A 1 95 ? 7.876 -1.439 -1.265 1.00 90.69 95 CYS A O 1
ATOM 749 N N . PHE A 1 96 ? 5.730 -1.773 -0.633 1.00 88.44 96 PHE A N 1
ATOM 750 C CA . PHE A 1 96 ? 5.952 -1.493 0.773 1.00 88.44 96 PHE A CA 1
ATOM 751 C C . PHE A 1 96 ? 6.876 -2.557 1.367 1.00 88.44 96 PHE A C 1
ATOM 753 O O . PHE A 1 96 ? 6.726 -3.745 1.086 1.00 88.44 96 PHE A O 1
ATOM 760 N N . ASP A 1 97 ? 7.853 -2.107 2.142 1.00 87.56 97 ASP A N 1
ATOM 761 C CA . ASP A 1 97 ? 8.936 -2.935 2.648 1.00 87.56 97 ASP A CA 1
ATOM 762 C C . ASP A 1 97 ? 9.318 -2.480 4.060 1.00 87.56 97 ASP A C 1
ATOM 764 O O . ASP A 1 97 ? 9.265 -1.287 4.389 1.00 87.56 97 ASP A O 1
ATOM 768 N N . ILE A 1 98 ? 9.709 -3.436 4.896 1.00 80.81 98 ILE A N 1
ATOM 769 C CA . ILE A 1 98 ? 10.251 -3.189 6.226 1.00 80.81 98 ILE A CA 1
ATOM 770 C C . ILE A 1 98 ? 11.754 -3.467 6.210 1.00 80.81 98 ILE A C 1
ATOM 772 O O . ILE A 1 98 ? 12.227 -4.479 5.717 1.00 80.81 98 ILE A O 1
ATOM 776 N N . ASP A 1 99 ? 12.549 -2.591 6.812 1.00 76.94 99 ASP A N 1
ATOM 777 C CA . ASP A 1 99 ? 13.959 -2.879 7.044 1.00 76.94 99 ASP A CA 1
ATOM 778 C C . ASP A 1 99 ? 14.130 -3.981 8.105 1.00 76.94 99 ASP A C 1
ATOM 780 O O . ASP A 1 99 ? 14.224 -3.705 9.306 1.00 76.94 99 ASP A O 1
ATOM 784 N N . GLY A 1 100 ? 14.156 -5.237 7.645 1.00 65.25 100 GLY A N 1
ATOM 785 C CA . GLY A 1 100 ? 14.255 -6.442 8.472 1.00 65.25 100 GLY A CA 1
ATOM 786 C C . GLY A 1 100 ? 15.463 -6.460 9.410 1.00 65.25 100 GLY A C 1
ATOM 787 O O . GLY A 1 100 ? 15.368 -6.964 10.526 1.00 65.25 100 GLY A O 1
ATOM 788 N N . THR A 1 101 ? 16.562 -5.803 9.026 1.00 66.81 101 THR A N 1
ATOM 789 C CA . THR A 1 101 ? 17.793 -5.708 9.835 1.00 66.81 101 THR A CA 1
ATOM 790 C C . THR A 1 101 ? 17.612 -4.924 11.135 1.00 66.81 101 THR A C 1
ATOM 792 O O . THR A 1 101 ? 18.454 -4.990 12.025 1.00 66.81 101 THR A O 1
ATOM 795 N N . LYS A 1 102 ? 16.515 -4.171 11.262 1.00 63.56 102 LYS A N 1
ATOM 796 C CA . LYS A 1 102 ? 16.215 -3.336 12.430 1.00 63.56 102 LYS A CA 1
ATOM 797 C C . LYS A 1 102 ? 15.141 -3.943 13.336 1.00 63.56 102 LYS A C 1
ATOM 799 O O . LYS A 1 102 ? 14.917 -3.418 14.428 1.00 63.56 102 LYS A O 1
ATOM 804 N N . ILE A 1 103 ? 14.493 -5.040 12.920 1.00 66.00 103 ILE A N 1
ATOM 805 C CA . ILE A 1 103 ? 13.457 -5.722 13.710 1.00 66.00 103 ILE A CA 1
ATOM 806 C C . ILE A 1 103 ? 14.093 -6.300 14.980 1.00 66.00 103 ILE A C 1
ATOM 808 O O . ILE A 1 103 ? 15.029 -7.086 14.913 1.00 66.00 103 ILE A O 1
ATOM 812 N N . GLY A 1 104 ? 13.588 -5.906 16.153 1.00 57.56 104 GLY A N 1
ATOM 813 C CA . GLY A 1 104 ? 14.020 -6.452 17.449 1.00 57.56 104 GLY A CA 1
ATOM 814 C C . GLY A 1 104 ? 15.367 -5.942 17.974 1.00 57.56 104 GLY A C 1
ATOM 815 O O . GLY A 1 104 ? 15.687 -6.199 19.129 1.00 57.56 104 GLY A O 1
ATOM 816 N N . ILE A 1 105 ? 16.123 -5.184 17.173 1.00 59.00 105 ILE A N 1
ATOM 817 C CA . ILE A 1 105 ? 17.439 -4.647 17.556 1.00 59.00 105 ILE A CA 1
ATOM 818 C C . ILE A 1 105 ? 17.328 -3.190 18.013 1.00 59.00 105 ILE A C 1
ATOM 820 O O . ILE A 1 105 ? 17.933 -2.800 19.009 1.00 59.00 105 ILE A O 1
ATOM 824 N N . ILE A 1 106 ? 16.539 -2.377 17.303 1.00 57.69 106 ILE A N 1
ATOM 825 C CA . ILE A 1 106 ? 16.417 -0.942 17.579 1.00 57.69 106 ILE A CA 1
ATOM 826 C C . ILE A 1 106 ? 14.942 -0.611 17.835 1.00 57.69 106 ILE A C 1
ATOM 828 O O . ILE A 1 106 ? 14.159 -0.509 16.883 1.00 57.69 106 ILE A O 1
ATOM 832 N N . PRO A 1 107 ? 14.531 -0.413 19.101 1.00 56.94 107 PRO A N 1
ATOM 833 C CA . PRO A 1 107 ? 13.185 0.048 19.390 1.00 56.94 107 PRO A CA 1
ATOM 834 C C . PRO A 1 107 ? 12.936 1.381 18.679 1.00 56.94 107 PRO A C 1
ATOM 836 O O . PRO A 1 107 ? 13.774 2.280 18.719 1.00 56.94 107 PRO A O 1
ATOM 839 N N . ASN A 1 108 ? 11.762 1.528 18.060 1.00 56.09 108 ASN A N 1
ATOM 840 C CA . ASN A 1 108 ? 11.326 2.765 17.403 1.00 56.09 108 ASN A CA 1
ATOM 841 C C . ASN A 1 108 ? 12.148 3.185 16.171 1.00 56.09 108 ASN A C 1
ATOM 843 O O . ASN A 1 108 ? 12.101 4.357 15.781 1.00 56.09 108 ASN A O 1
ATOM 847 N N . ALA A 1 109 ? 12.877 2.262 15.541 1.00 58.78 109 ALA A N 1
ATOM 848 C CA . ALA A 1 109 ? 13.548 2.557 14.287 1.00 58.78 109 ALA A CA 1
ATOM 849 C C . ALA A 1 109 ? 12.549 2.925 13.178 1.00 58.78 109 ALA A C 1
ATOM 851 O O . ALA A 1 109 ? 11.441 2.388 13.076 1.00 58.78 109 ALA A O 1
ATOM 852 N N . ASN A 1 110 ? 12.972 3.842 12.307 1.00 67.00 110 ASN A N 1
ATOM 853 C CA . ASN A 1 110 ? 12.313 4.028 11.022 1.00 67.00 110 ASN A CA 1
ATOM 854 C C . ASN A 1 110 ? 12.649 2.808 10.167 1.00 67.00 110 ASN A C 1
ATOM 856 O O . ASN A 1 110 ? 13.808 2.594 9.797 1.00 67.00 110 ASN A O 1
ATOM 860 N N . MET A 1 111 ? 11.633 1.984 9.953 1.00 68.06 111 MET A N 1
ATOM 861 C CA . MET A 1 111 ? 11.765 0.695 9.281 1.00 68.06 111 MET A CA 1
ATOM 862 C C . MET A 1 111 ? 10.892 0.628 8.035 1.00 68.06 111 MET A C 1
ATOM 864 O O . MET A 1 111 ? 11.135 -0.206 7.182 1.00 68.06 111 MET A O 1
ATOM 868 N N . ALA A 1 112 ? 9.907 1.515 7.911 1.00 74.75 112 ALA A N 1
ATOM 869 C CA . ALA A 1 112 ? 8.985 1.553 6.790 1.00 74.75 112 ALA A CA 1
ATOM 870 C C . ALA A 1 112 ? 9.617 2.274 5.585 1.00 74.75 112 ALA A C 1
ATOM 872 O O . ALA A 1 112 ? 9.949 3.465 5.651 1.00 74.75 112 ALA A O 1
ATOM 873 N N . ARG A 1 113 ? 9.759 1.554 4.472 1.00 81.12 113 ARG A N 1
ATOM 874 C CA . ARG A 1 113 ? 10.312 2.049 3.206 1.00 81.12 113 ARG A CA 1
ATOM 875 C C . ARG A 1 113 ? 9.491 1.540 2.020 1.00 81.12 113 ARG A C 1
ATOM 877 O O . ARG A 1 113 ? 8.532 0.789 2.180 1.00 81.12 113 ARG A O 1
ATOM 884 N N . VAL A 1 114 ? 9.873 1.979 0.828 1.00 82.56 114 VAL A N 1
ATOM 885 C CA . VAL A 1 114 ? 9.462 1.338 -0.422 1.00 82.56 114 VAL A CA 1
ATOM 886 C C . VAL A 1 114 ? 10.711 0.904 -1.171 1.00 82.56 114 VAL A C 1
ATOM 888 O O . VAL A 1 114 ? 11.732 1.593 -1.140 1.00 82.56 114 VAL A O 1
ATOM 891 N N . GLY A 1 115 ? 10.642 -0.255 -1.806 1.00 85.12 115 GLY A N 1
ATOM 892 C CA . GLY A 1 115 ? 11.731 -0.796 -2.609 1.00 85.12 115 GLY A CA 1
ATOM 893 C C . GLY A 1 115 ? 11.193 -1.646 -3.752 1.00 85.12 115 GLY A C 1
ATOM 894 O O . GLY A 1 115 ? 9.983 -1.858 -3.828 1.00 85.12 115 GLY A O 1
ATOM 895 N N . PRO A 1 116 ? 12.058 -2.154 -4.647 1.00 88.38 116 PRO A N 1
ATOM 896 C CA . PRO A 1 116 ? 11.622 -3.020 -5.734 1.00 88.38 116 PRO A CA 1
ATOM 897 C C . PRO A 1 116 ? 10.758 -4.171 -5.216 1.00 88.38 116 PRO A C 1
ATOM 899 O O . PRO A 1 116 ? 11.125 -4.826 -4.237 1.00 88.38 116 PRO A O 1
ATOM 902 N N . CYS A 1 117 ? 9.629 -4.421 -5.875 1.00 89.81 117 CYS A N 1
ATOM 903 C CA . CYS A 1 117 ? 8.743 -5.521 -5.516 1.00 89.81 117 CYS A CA 1
ATOM 904 C C . CYS A 1 117 ? 9.461 -6.868 -5.649 1.00 89.81 117 CYS A C 1
ATOM 906 O O . CYS A 1 117 ? 9.965 -7.221 -6.716 1.00 89.81 117 CYS A O 1
ATOM 908 N N . ARG A 1 118 ? 9.498 -7.631 -4.557 1.00 90.56 118 ARG A N 1
ATOM 909 C CA . ARG A 1 118 ? 10.118 -8.957 -4.449 1.00 90.56 118 ARG A CA 1
ATOM 910 C C . ARG A 1 118 ? 9.222 -9.854 -3.599 1.00 90.56 118 ARG A C 1
ATOM 912 O O . ARG A 1 118 ? 8.410 -9.360 -2.830 1.00 90.56 118 ARG A O 1
ATOM 919 N N . SER A 1 119 ? 9.345 -11.169 -3.744 1.00 88.06 119 SER A N 1
ATOM 920 C CA . SER A 1 119 ? 8.638 -12.128 -2.884 1.00 88.06 119 SER A CA 1
ATOM 921 C C . SER A 1 119 ? 9.505 -12.462 -1.668 1.00 88.06 119 SER A C 1
ATOM 923 O O . SER A 1 119 ? 10.048 -13.559 -1.576 1.00 88.06 119 SER A O 1
ATOM 925 N N . ILE A 1 120 ? 9.705 -11.477 -0.790 1.00 88.94 120 ILE A N 1
ATOM 926 C CA . ILE A 1 120 ? 10.513 -11.594 0.434 1.00 88.94 120 ILE A CA 1
ATOM 927 C C . ILE A 1 120 ? 9.661 -11.299 1.666 1.00 88.94 120 ILE A C 1
ATOM 929 O O . ILE A 1 120 ? 8.663 -10.583 1.574 1.00 88.94 120 ILE A O 1
ATOM 933 N N . GLN A 1 121 ? 10.072 -11.828 2.817 1.00 88.12 121 GLN A N 1
ATOM 934 C CA . GLN A 1 121 ? 9.310 -11.750 4.063 1.00 88.12 121 GLN A CA 1
ATOM 935 C C . GLN A 1 121 ? 9.041 -10.302 4.499 1.00 88.12 121 GLN A C 1
ATOM 937 O O . GLN A 1 121 ? 7.968 -9.992 5.007 1.00 88.12 121 GLN A O 1
ATOM 942 N N . GLU A 1 122 ? 9.982 -9.396 4.255 1.00 87.75 122 GLU A N 1
ATOM 943 C CA . GLU A 1 122 ? 9.903 -7.987 4.636 1.00 87.75 122 GLU A CA 1
ATOM 944 C C . GLU A 1 122 ? 8.840 -7.185 3.868 1.00 87.75 122 GLU A C 1
ATOM 946 O O . GLU A 1 122 ? 8.448 -6.100 4.303 1.00 87.75 122 GLU A O 1
ATOM 951 N N . GLN A 1 123 ? 8.344 -7.732 2.755 1.00 91.19 123 GLN A N 1
ATOM 952 C CA . GLN A 1 123 ? 7.256 -7.159 1.961 1.00 91.19 123 GLN A CA 1
ATOM 953 C C . GLN A 1 123 ? 5.928 -7.903 2.165 1.00 91.19 123 GLN A C 1
ATOM 955 O O . GLN A 1 123 ? 4.919 -7.527 1.571 1.00 91.19 123 GLN A O 1
ATOM 960 N N . GLN A 1 124 ? 5.905 -8.955 2.987 1.00 92.00 124 GLN A N 1
ATOM 961 C CA . GLN A 1 124 ? 4.728 -9.789 3.209 1.00 92.00 124 GLN A CA 1
ATOM 962 C C . GLN A 1 124 ? 4.013 -9.399 4.497 1.00 92.00 124 GLN A C 1
ATOM 964 O O . GLN A 1 124 ? 4.492 -9.611 5.610 1.00 92.00 124 GLN A O 1
ATOM 969 N N . PHE A 1 125 ? 2.807 -8.869 4.340 1.00 90.88 125 PHE A N 1
ATOM 970 C CA . PHE A 1 125 ? 2.008 -8.334 5.430 1.00 90.88 125 PHE A CA 1
ATOM 971 C C . PHE A 1 125 ? 0.740 -9.146 5.617 1.00 90.88 125 PHE A C 1
ATOM 973 O O . PHE A 1 125 ? 0.027 -9.454 4.662 1.00 90.88 125 PHE A O 1
ATOM 980 N N . LYS A 1 126 ? 0.423 -9.452 6.873 1.00 91.19 126 LYS A N 1
ATOM 981 C CA . LYS A 1 126 ? -0.866 -10.032 7.232 1.00 91.19 126 LYS A CA 1
ATOM 982 C C . LYS A 1 126 ? -1.837 -8.921 7.595 1.00 91.19 126 LYS A C 1
ATOM 984 O O . LYS A 1 126 ? -1.540 -8.072 8.434 1.00 91.19 126 LYS A O 1
ATOM 989 N N . MET A 1 127 ? -3.012 -8.957 6.986 1.00 86.44 127 MET A N 1
ATOM 990 C CA . MET A 1 127 ? -4.116 -8.084 7.351 1.00 86.44 127 MET A CA 1
ATOM 991 C C . MET A 1 127 ? -4.971 -8.778 8.402 1.00 86.44 127 MET A C 1
ATOM 993 O O . MET A 1 127 ? -5.574 -9.813 8.127 1.00 86.44 127 MET A O 1
ATOM 997 N N . ASN A 1 128 ? -5.011 -8.213 9.605 1.00 83.94 128 ASN A N 1
ATOM 998 C CA . ASN A 1 128 ? -5.866 -8.709 10.674 1.00 83.94 128 ASN A CA 1
ATOM 999 C C . ASN A 1 128 ? -7.127 -7.835 10.719 1.00 83.94 128 ASN A C 1
ATOM 1001 O O . ASN A 1 128 ? -7.002 -6.652 11.052 1.00 83.94 128 ASN A O 1
ATOM 1005 N N . PRO A 1 129 ? -8.313 -8.365 10.362 1.00 75.31 129 PRO A N 1
ATOM 1006 C CA . P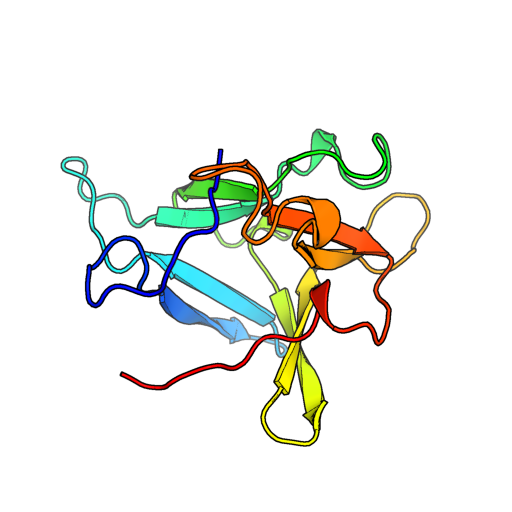RO A 1 129 ? -9.554 -7.638 10.588 1.00 75.31 129 PRO A CA 1
ATOM 1007 C C . PRO A 1 129 ? -9.707 -7.374 12.091 1.00 75.31 129 PRO A C 1
ATOM 1009 O O . PRO A 1 129 ? -9.364 -8.230 12.911 1.00 75.31 129 PRO A O 1
ATOM 1012 N N . GLN A 1 130 ? -10.156 -6.165 12.430 1.00 60.56 130 GLN A N 1
ATOM 1013 C CA . GLN A 1 130 ? -10.481 -5.765 13.799 1.00 60.56 130 GLN A CA 1
ATOM 1014 C C . GLN A 1 130 ? -11.968 -5.899 14.071 1.00 60.56 130 GLN A C 1
ATOM 1016 O O . GLN A 1 130 ? -12.747 -5.594 13.140 1.00 60.56 130 GLN A O 1
#

Secondary structure (DSSP, 8-state):
--B-----SSGGG-EEEEE-STTEEEEEESSPPTT---EEEEE-GGGTTTSTT---EEEEE--S-GGG-EEEEEEETTEEEEEESS--TT---EEEEE-GGGTTTSTT-B-EEEEE--S-GGG-EE----